Protein AF-A0A969EX75-F1 (afdb_monomer)

Radius of gyration: 34.11 Å; Cα contacts (8 Å, |Δi|>4): 158; chains: 1; bounding box: 45×32×145 Å

Sequence (135 aa):
MQEVGLPPPRQPEASGQCAAPPQIKIQTERREKTCVITIADNGPGIPAMILPQIFNPFFTTKAVGQGPGLGLSVSYQVIKSHRGDLQCRSTVGAGTQFIIELPLSEAVTAVETAPLTAPLTAPLTSPSSELSPGA

Nearest PDB structures (foldseek):
  5idm-assembly2_B  TM=8.945E-01  e=1.910E-08  Caulobacter vibrioides
  5c93-assembly1_A  TM=9.290E-01  e=1.734E-07  Lactiplantibacillus plantarum 16
  8vc9-assembly3_F  TM=8.308E-01  e=7.987E-08  Leptospira interrogans serovar Copenhageni
  8vc9-assembly3_E  TM=8.242E-01  e=1.366E-07  Leptospira interrogans serovar Copenhageni
  8vc9-assembly1_B  TM=8.343E-01  e=1.840E-07  Leptospira interrogans serovar Copenhageni

pLDDT: mean 80.34, std 18.87, range [44.22, 98.56]

Structure (mmCIF, N/CA/C/O backbone):
data_AF-A0A969EX75-F1
#
_entry.id   AF-A0A969EX75-F1
#
loop_
_atom_site.group_PDB
_atom_site.id
_atom_site.type_symbol
_atom_site.label_atom_id
_atom_site.label_alt_id
_atom_site.label_comp_id
_atom_site.label_asym_id
_atom_site.label_entity_id
_atom_site.label_seq_id
_atom_site.pdbx_PDB_ins_code
_atom_site.Cartn_x
_atom_site.Cartn_y
_atom_site.Cartn_z
_atom_site.occupancy
_atom_site.B_iso_or_equiv
_atom_site.auth_seq_id
_atom_site.auth_comp_id
_atom_site.auth_asym_id
_atom_site.auth_atom_id
_atom_site.pdbx_PDB_model_num
ATOM 1 N N . MET A 1 1 ? 25.841 -11.239 -60.937 1.00 55.78 1 MET A N 1
ATOM 2 C CA . MET A 1 1 ? 25.382 -9.894 -60.535 1.00 55.78 1 MET A CA 1
ATOM 3 C C . MET A 1 1 ? 24.306 -10.103 -59.479 1.00 55.78 1 MET A C 1
ATOM 5 O O . MET A 1 1 ? 23.232 -10.562 -59.832 1.00 55.78 1 MET A O 1
ATOM 9 N N . GLN A 1 2 ? 24.634 -9.947 -58.193 1.00 44.22 2 GLN A N 1
ATOM 10 C CA . GLN A 1 2 ? 23.655 -10.016 -57.100 1.00 44.22 2 GLN A CA 1
ATOM 11 C C . GLN A 1 2 ? 23.238 -8.583 -56.772 1.00 44.22 2 GLN A C 1
ATOM 13 O O . GLN A 1 2 ? 24.089 -7.765 -56.430 1.00 44.22 2 GLN A O 1
ATOM 18 N N . GLU A 1 3 ? 21.953 -8.280 -56.934 1.00 53.19 3 GLU A N 1
ATOM 19 C CA . GLU A 1 3 ? 21.371 -7.020 -56.483 1.00 53.19 3 GLU A CA 1
ATOM 20 C C . GLU A 1 3 ? 21.349 -7.000 -54.955 1.00 53.19 3 GLU A C 1
ATOM 22 O O . GLU A 1 3 ? 20.703 -7.824 -54.305 1.00 53.19 3 GLU A O 1
ATOM 27 N N . VAL A 1 4 ? 22.100 -6.065 -54.381 1.00 56.78 4 VAL A N 1
ATOM 28 C CA . VAL A 1 4 ? 22.129 -5.814 -52.944 1.00 56.78 4 VAL A CA 1
ATOM 29 C C . VAL A 1 4 ? 20.867 -5.021 -52.614 1.00 56.78 4 VAL A C 1
ATOM 31 O O . VAL A 1 4 ? 20.802 -3.818 -52.856 1.00 56.78 4 VAL A O 1
ATOM 34 N N . GLY A 1 5 ? 19.836 -5.709 -52.122 1.00 55.00 5 GLY A N 1
ATOM 35 C CA . GLY A 1 5 ? 18.594 -5.077 -51.684 1.00 55.00 5 GLY A CA 1
ATOM 36 C C . GLY A 1 5 ? 18.871 -4.051 -50.585 1.00 55.00 5 GLY A C 1
ATOM 37 O O . GLY A 1 5 ? 19.414 -4.387 -49.532 1.00 55.00 5 GLY A O 1
ATOM 38 N N . LEU A 1 6 ? 18.517 -2.793 -50.844 1.00 64.00 6 LEU A N 1
ATOM 39 C CA . LEU A 1 6 ? 18.603 -1.705 -49.876 1.00 64.00 6 LEU A CA 1
ATOM 40 C C . LEU A 1 6 ? 17.746 -2.065 -48.643 1.00 64.00 6 LEU A C 1
ATOM 42 O O . LEU A 1 6 ? 16.589 -2.459 -48.821 1.00 64.00 6 LEU A O 1
ATOM 46 N N . PRO A 1 7 ? 18.264 -1.957 -47.404 1.00 61.97 7 PRO A N 1
ATOM 47 C CA . PRO A 1 7 ? 17.449 -2.206 -46.222 1.00 61.97 7 PRO A CA 1
ATOM 48 C C . PRO A 1 7 ? 16.254 -1.239 -46.199 1.00 61.97 7 PRO A C 1
ATOM 50 O O . PRO A 1 7 ? 16.400 -0.081 -46.609 1.00 61.97 7 PRO A O 1
ATOM 53 N N . PRO A 1 8 ? 15.073 -1.689 -45.733 1.00 63.44 8 PRO A N 1
ATOM 54 C CA . PRO A 1 8 ? 13.887 -0.846 -45.687 1.00 63.44 8 PRO A CA 1
ATOM 55 C C . PRO A 1 8 ? 14.166 0.428 -44.872 1.00 63.44 8 PRO A C 1
ATOM 57 O O . PRO A 1 8 ? 14.927 0.379 -43.897 1.00 63.44 8 PRO A O 1
ATOM 60 N N . PRO A 1 9 ? 13.567 1.574 -45.246 1.00 62.16 9 PRO A N 1
ATOM 61 C CA . PRO A 1 9 ? 13.721 2.805 -44.486 1.00 62.16 9 PRO A CA 1
ATOM 62 C C . PRO A 1 9 ? 13.287 2.556 -43.039 1.00 62.16 9 PRO A C 1
ATOM 64 O O . PRO A 1 9 ? 12.203 2.027 -42.788 1.00 62.16 9 PRO A O 1
ATOM 67 N N . ARG A 1 10 ? 14.159 2.920 -42.089 1.00 57.31 10 ARG A N 1
ATOM 68 C CA . ARG A 1 10 ? 13.846 2.886 -40.658 1.00 57.31 10 ARG A CA 1
ATOM 69 C C . ARG A 1 10 ? 12.556 3.672 -40.444 1.00 57.31 10 ARG A C 1
ATOM 71 O O . ARG A 1 10 ? 12.506 4.864 -40.742 1.00 57.31 10 ARG A O 1
ATOM 78 N N . GLN A 1 11 ? 11.517 2.982 -39.976 1.00 50.75 11 GLN A N 1
ATOM 79 C CA . GLN A 1 11 ? 10.284 3.626 -39.545 1.00 50.75 11 GLN A CA 1
ATOM 80 C C . GLN A 1 11 ? 10.638 4.681 -38.486 1.00 50.75 11 GLN A C 1
ATOM 82 O O . GLN A 1 11 ? 11.544 4.436 -37.684 1.00 50.75 11 GLN A O 1
ATOM 87 N N . PRO A 1 12 ? 9.980 5.853 -38.485 1.00 46.91 12 PRO A N 1
ATOM 88 C CA . PRO A 1 12 ? 10.213 6.853 -37.458 1.00 46.91 12 PRO A CA 1
ATOM 89 C C . PRO A 1 12 ? 9.838 6.233 -36.113 1.00 46.91 12 PRO A C 1
ATOM 91 O O . PRO A 1 12 ? 8.671 5.938 -35.858 1.00 46.91 12 PRO A O 1
ATOM 94 N N . GLU A 1 13 ? 10.840 5.985 -35.271 1.00 47.53 13 GLU A N 1
ATOM 95 C CA . GLU A 1 13 ? 10.611 5.595 -33.888 1.00 47.53 13 GLU A CA 1
ATOM 96 C C . GLU A 1 13 ? 9.814 6.725 -33.242 1.00 47.53 13 GLU A C 1
ATOM 98 O O . GLU A 1 13 ? 10.289 7.861 -33.159 1.00 47.53 13 GLU A O 1
ATOM 103 N N . ALA A 1 14 ? 8.568 6.420 -32.872 1.00 44.81 14 ALA A N 1
ATOM 104 C CA . ALA A 1 14 ? 7.637 7.337 -32.239 1.00 44.81 14 ALA A CA 1
ATOM 105 C C . ALA A 1 14 ? 8.256 7.866 -30.938 1.00 44.81 14 ALA A C 1
ATOM 107 O O . ALA A 1 14 ? 8.139 7.276 -29.866 1.00 44.81 14 ALA A O 1
ATOM 108 N N . SER A 1 15 ? 8.969 8.978 -31.058 1.00 49.34 15 SER A N 1
ATOM 109 C CA . SER A 1 15 ? 9.650 9.655 -29.972 1.00 49.34 15 SER A CA 1
ATOM 110 C C . SER A 1 15 ? 8.684 10.681 -29.391 1.00 49.34 15 SER A C 1
ATOM 112 O O . SER A 1 15 ? 8.267 11.613 -30.072 1.00 49.34 15 SER A O 1
ATOM 114 N N . GLY A 1 16 ? 8.338 10.493 -28.114 1.00 47.34 16 GLY A N 1
ATOM 115 C CA . GLY A 1 16 ? 7.721 11.526 -27.283 1.00 47.34 16 GLY A CA 1
ATOM 116 C C . GLY A 1 16 ? 6.266 11.276 -26.898 1.00 47.34 16 GLY A C 1
ATOM 117 O O . GLY A 1 16 ? 5.397 12.087 -27.203 1.00 47.34 16 GLY A O 1
ATOM 118 N N . GLN A 1 17 ? 5.983 10.203 -26.156 1.00 52.06 17 GLN A N 1
ATOM 119 C CA . GLN A 1 17 ? 4.780 10.198 -25.321 1.00 52.06 17 GLN A CA 1
ATOM 120 C C . GLN A 1 17 ? 4.959 11.253 -24.226 1.00 52.06 17 GLN A C 1
ATOM 122 O O . GLN A 1 17 ? 5.852 11.148 -23.385 1.00 52.06 17 GLN A O 1
ATOM 127 N N . CYS A 1 18 ? 4.119 12.290 -24.263 1.00 46.06 18 CYS A N 1
ATOM 128 C CA . CYS A 1 18 ? 3.978 13.266 -23.191 1.00 46.06 18 CYS A CA 1
ATOM 129 C C . CYS A 1 18 ? 3.368 12.543 -21.982 1.00 46.06 18 CYS A C 1
ATOM 131 O O . CYS A 1 18 ? 2.151 12.513 -21.804 1.00 46.06 18 CYS A O 1
ATOM 133 N N . ALA A 1 19 ? 4.209 11.871 -21.195 1.00 68.50 19 ALA A N 1
ATOM 134 C CA . ALA A 1 19 ? 3.795 11.361 -19.902 1.00 68.50 19 ALA A CA 1
ATOM 135 C C . ALA A 1 19 ? 3.403 12.576 -19.053 1.00 68.50 19 ALA A C 1
ATOM 137 O O . ALA A 1 19 ? 4.189 13.515 -18.907 1.00 68.50 19 ALA A O 1
ATOM 138 N N . ALA A 1 20 ? 2.167 12.581 -18.548 1.00 80.31 20 ALA A N 1
ATOM 139 C CA . ALA A 1 20 ? 1.706 13.604 -17.620 1.00 80.31 20 ALA A CA 1
ATOM 140 C C . ALA A 1 20 ? 2.730 13.764 -16.478 1.00 80.31 20 ALA A C 1
ATOM 142 O O . ALA A 1 20 ? 3.350 12.770 -16.084 1.00 80.31 20 ALA A O 1
ATOM 143 N N . PRO A 1 21 ? 2.930 14.983 -15.941 1.00 92.81 21 PRO A N 1
ATOM 144 C CA . PRO A 1 21 ? 3.915 15.201 -14.888 1.00 92.81 21 PRO A CA 1
ATOM 145 C C . PRO A 1 21 ? 3.658 14.247 -13.712 1.00 92.81 21 PRO A C 1
ATOM 147 O O . PRO A 1 21 ? 2.493 13.961 -13.410 1.00 92.81 21 PRO A O 1
ATOM 150 N N . PRO A 1 22 ? 4.714 13.740 -13.053 1.00 94.56 22 PRO A N 1
ATOM 151 C CA . PRO A 1 22 ? 4.558 12.824 -11.933 1.00 94.56 22 PRO A CA 1
ATOM 152 C C . PRO A 1 22 ? 3.690 13.475 -10.855 1.00 94.56 22 PRO A C 1
ATOM 154 O O . PRO A 1 22 ? 3.944 14.601 -10.423 1.00 94.56 22 PRO A O 1
ATOM 157 N N . GLN A 1 23 ? 2.641 12.771 -10.449 1.00 96.69 23 GLN A N 1
ATOM 158 C CA . GLN A 1 23 ? 1.605 13.278 -9.566 1.00 96.69 23 GLN A CA 1
ATOM 159 C C . GLN A 1 23 ? 1.241 12.222 -8.529 1.00 96.69 23 GLN A C 1
ATOM 161 O O . GLN A 1 23 ? 1.025 11.058 -8.856 1.00 96.69 23 GLN A O 1
ATOM 166 N N . ILE A 1 24 ? 1.101 12.671 -7.282 1.00 97.62 24 ILE A N 1
ATOM 167 C CA . ILE A 1 24 ? 0.494 11.906 -6.197 1.00 97.62 24 ILE A CA 1
ATOM 168 C C . ILE A 1 24 ? -0.764 12.656 -5.758 1.00 97.62 24 ILE A C 1
ATOM 170 O O . ILE A 1 24 ? -0.724 13.862 -5.511 1.00 97.62 24 ILE A O 1
ATOM 174 N N . LYS A 1 25 ? -1.887 11.949 -5.678 1.00 98.25 25 LYS A N 1
ATOM 175 C CA . LYS A 1 25 ? -3.171 12.442 -5.180 1.00 98.25 25 LYS A CA 1
ATOM 176 C C . LYS A 1 25 ? -3.467 11.756 -3.859 1.00 98.25 25 LYS A C 1
ATOM 178 O O . LYS A 1 25 ? -3.448 10.531 -3.784 1.00 98.25 25 LYS A O 1
ATOM 183 N N . ILE A 1 26 ? -3.754 12.549 -2.835 1.00 98.38 26 ILE A N 1
ATOM 184 C CA . ILE A 1 26 ? -4.152 12.055 -1.521 1.00 98.38 26 ILE A CA 1
ATOM 185 C C . ILE A 1 26 ? -5.548 12.591 -1.247 1.00 98.38 26 ILE A C 1
ATOM 187 O O . ILE A 1 26 ? -5.779 13.796 -1.332 1.00 98.38 26 ILE A O 1
ATOM 191 N N . GLN A 1 27 ? -6.471 11.694 -0.937 1.00 98.44 27 GLN A N 1
ATOM 192 C CA . GLN A 1 27 ? -7.840 12.027 -0.579 1.00 98.44 27 GLN A CA 1
ATOM 193 C C . GLN A 1 27 ? -8.181 11.343 0.735 1.00 98.44 27 GLN A C 1
ATOM 195 O O . GLN A 1 27 ? -7.812 10.192 0.956 1.00 98.44 27 GLN A O 1
ATOM 200 N N . THR A 1 28 ? -8.906 12.044 1.595 1.00 97.88 28 THR A N 1
ATOM 201 C CA . THR A 1 28 ? -9.465 11.482 2.818 1.00 97.88 28 THR A CA 1
ATOM 202 C C . THR A 1 28 ? -10.972 11.659 2.807 1.00 97.88 28 THR A C 1
ATOM 204 O O . THR A 1 28 ? -11.493 12.673 2.343 1.00 97.88 28 THR A O 1
ATOM 207 N N . GLU A 1 29 ? -11.687 10.660 3.301 1.00 97.56 29 GLU A N 1
ATOM 208 C CA . GLU A 1 29 ? -13.129 10.722 3.479 1.00 97.56 29 GLU A CA 1
ATOM 209 C C . GLU A 1 29 ? -13.524 10.020 4.775 1.00 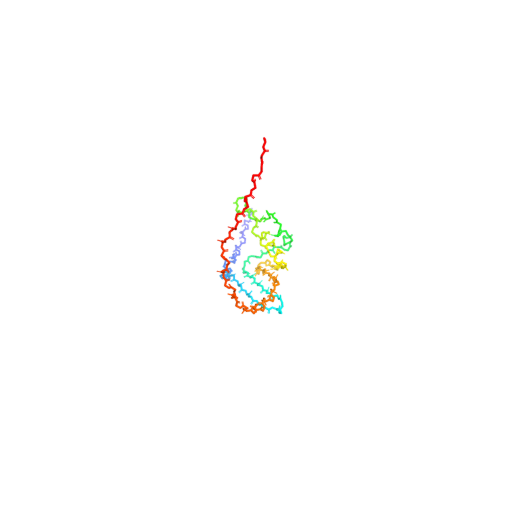97.56 29 GLU A C 1
ATOM 211 O O . GLU A 1 29 ? -12.926 9.025 5.191 1.00 97.56 29 GLU A O 1
ATOM 216 N N . ARG A 1 30 ? -14.554 10.547 5.431 1.00 96.19 30 ARG A N 1
ATOM 217 C CA . ARG A 1 30 ? -15.165 9.901 6.587 1.00 96.19 30 ARG A CA 1
ATOM 218 C C . ARG A 1 30 ? -16.369 9.091 6.119 1.00 96.19 30 ARG A C 1
ATOM 220 O O . ARG A 1 30 ? -17.296 9.655 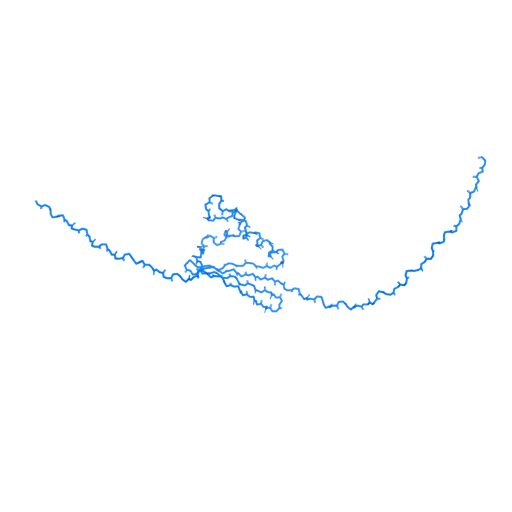5.546 1.00 96.19 30 ARG A O 1
ATOM 227 N N . ARG A 1 31 ? -16.387 7.798 6.434 1.00 94.75 31 ARG A N 1
ATOM 228 C CA . ARG A 1 31 ? -17.531 6.897 6.245 1.00 94.75 31 ARG A CA 1
ATOM 229 C C . ARG A 1 31 ? -18.006 6.419 7.606 1.00 94.75 31 ARG A C 1
ATOM 231 O O . ARG A 1 31 ? -17.329 5.599 8.202 1.00 94.75 31 ARG A O 1
ATOM 238 N N . GLU A 1 32 ? -19.125 6.931 8.111 1.00 89.00 32 GLU A N 1
ATOM 239 C CA . GLU A 1 32 ? -19.701 6.576 9.424 1.00 89.00 32 GLU A CA 1
ATOM 240 C C . GLU A 1 32 ? -18.662 6.461 10.570 1.00 89.00 32 GLU A C 1
ATOM 242 O O . GLU A 1 32 ? -18.332 7.465 11.219 1.00 89.00 32 GLU A O 1
ATOM 247 N N . LYS A 1 33 ? -18.139 5.244 10.793 1.00 94.12 33 LYS A N 1
ATOM 248 C CA . LYS A 1 33 ? -17.175 4.845 11.832 1.00 94.12 33 LYS A CA 1
ATOM 249 C C . LYS A 1 33 ? -15.749 4.596 11.320 1.00 94.12 33 LYS A C 1
ATOM 251 O O . LYS A 1 33 ? -14.926 4.078 12.063 1.00 94.12 33 LYS A O 1
ATOM 256 N N . THR A 1 34 ? -15.439 4.973 10.087 1.00 95.94 34 THR A N 1
ATOM 257 C CA . THR A 1 34 ? -14.164 4.695 9.417 1.00 95.94 34 THR A CA 1
ATOM 258 C C . THR A 1 34 ? -13.649 5.947 8.708 1.00 95.94 34 THR A C 1
ATOM 260 O O . THR A 1 34 ? -14.405 6.693 8.086 1.00 95.94 34 THR A O 1
ATOM 263 N N . CYS A 1 35 ? -12.347 6.189 8.792 1.00 97.38 35 CYS A N 1
ATOM 264 C CA . CYS A 1 35 ? -11.615 7.126 7.952 1.00 97.38 35 CYS A CA 1
ATOM 265 C C . CYS A 1 35 ? -11.009 6.345 6.789 1.00 97.38 35 CYS A C 1
ATOM 267 O O . CYS A 1 35 ? -10.255 5.398 7.018 1.00 97.38 35 CYS A O 1
ATOM 269 N N . VAL A 1 36 ? -11.336 6.730 5.561 1.00 98.25 36 VAL A N 1
ATOM 270 C CA . VAL A 1 36 ? -10.755 6.149 4.352 1.00 98.25 36 VAL A CA 1
ATOM 271 C C . VAL A 1 36 ? -9.761 7.144 3.772 1.00 98.25 36 VAL A C 1
ATOM 273 O O . VAL A 1 36 ? -10.098 8.299 3.520 1.00 98.25 36 VAL A O 1
ATOM 276 N N . ILE A 1 37 ? -8.527 6.699 3.564 1.00 98.56 37 ILE A N 1
ATOM 277 C CA . ILE A 1 37 ? -7.440 7.483 2.981 1.00 98.56 37 ILE A CA 1
ATOM 278 C C . ILE A 1 37 ? -7.043 6.798 1.679 1.00 98.56 37 ILE A C 1
ATOM 280 O O . ILE A 1 37 ? -6.655 5.633 1.672 1.00 98.56 37 ILE A O 1
ATOM 284 N N . THR A 1 38 ? -7.133 7.521 0.572 1.00 98.50 38 THR A N 1
ATOM 285 C CA . THR A 1 38 ? -6.742 7.042 -0.753 1.00 98.50 38 THR A CA 1
ATOM 286 C C . THR A 1 38 ? -5.486 7.774 -1.201 1.00 98.50 38 THR A C 1
ATOM 288 O O . THR A 1 38 ? -5.479 9.003 -1.253 1.00 98.50 38 THR A O 1
ATOM 291 N N . ILE A 1 39 ? -4.439 7.029 -1.547 1.00 98.31 39 ILE A N 1
ATOM 292 C CA . ILE A 1 39 ? -3.186 7.550 -2.104 1.00 98.31 39 ILE A CA 1
ATOM 293 C C . ILE A 1 39 ? -3.046 6.981 -3.512 1.00 98.31 39 ILE A C 1
ATOM 295 O O . ILE A 1 39 ? -2.915 5.771 -3.663 1.00 98.31 39 ILE A O 1
ATOM 299 N N . ALA A 1 40 ? -3.087 7.831 -4.534 1.00 98.31 40 ALA A N 1
ATOM 300 C CA . ALA A 1 40 ? -2.966 7.426 -5.930 1.00 98.31 40 ALA A CA 1
ATOM 301 C C . ALA A 1 40 ? -1.785 8.117 -6.616 1.00 98.31 40 ALA A C 1
ATOM 303 O O . ALA A 1 40 ? -1.612 9.324 -6.466 1.00 98.31 40 ALA A O 1
ATOM 304 N N . ASP A 1 41 ? -1.013 7.374 -7.399 1.00 97.44 41 ASP A N 1
ATOM 305 C CA . ASP A 1 41 ? 0.027 7.895 -8.287 1.00 97.44 41 ASP A CA 1
ATOM 306 C C . ASP A 1 41 ? -0.320 7.650 -9.763 1.00 97.44 41 ASP A C 1
ATOM 308 O O . ASP A 1 41 ? -1.179 6.829 -10.082 1.00 97.44 41 ASP A O 1
ATOM 312 N N . ASN A 1 42 ? 0.346 8.373 -10.665 1.00 97.00 42 ASN A N 1
ATOM 313 C CA . ASN A 1 42 ? 0.316 8.139 -12.115 1.00 97.00 42 ASN A CA 1
ATOM 314 C C . ASN A 1 42 ? 1.612 7.477 -12.625 1.00 97.00 42 ASN A C 1
ATOM 316 O O . ASN A 1 42 ? 2.057 7.745 -13.742 1.00 97.00 42 ASN A O 1
ATOM 320 N N . GLY A 1 43 ? 2.255 6.665 -11.783 1.00 94.88 43 GLY A N 1
ATOM 321 C CA . GLY A 1 43 ? 3.480 5.954 -12.120 1.00 94.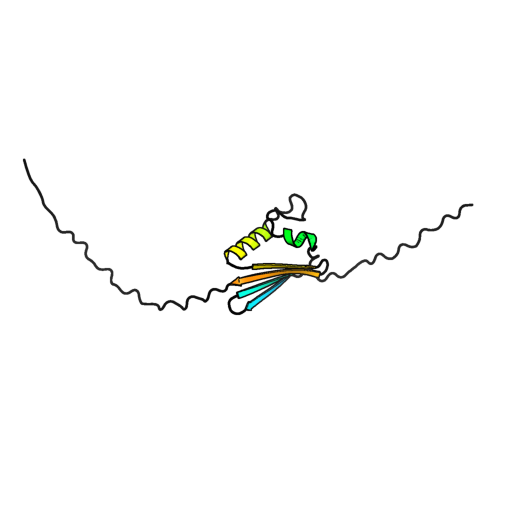88 43 GLY A CA 1
ATOM 322 C C . GLY A 1 43 ? 3.252 4.777 -13.082 1.00 94.88 43 GLY A C 1
ATOM 323 O O . GLY A 1 43 ? 2.173 4.601 -13.645 1.00 94.88 43 GLY A O 1
ATOM 324 N N . PRO A 1 44 ? 4.259 3.907 -13.261 1.00 93.62 44 PRO A N 1
ATOM 325 C CA . PRO A 1 44 ? 4.177 2.782 -14.197 1.00 93.62 44 PRO A CA 1
ATOM 326 C C . PRO A 1 44 ? 3.207 1.672 -13.757 1.00 93.62 44 PRO A C 1
ATOM 328 O O . PRO A 1 44 ? 2.902 0.786 -14.553 1.00 93.62 44 PRO A O 1
ATOM 331 N N . GLY A 1 45 ? 2.720 1.703 -12.514 1.00 95.12 45 GLY A N 1
ATOM 332 C CA . GLY A 1 45 ? 1.887 0.650 -11.939 1.00 95.12 45 GLY A CA 1
ATOM 333 C C . GLY A 1 45 ? 2.670 -0.605 -11.529 1.00 95.12 45 GLY A C 1
ATOM 334 O O . GLY A 1 45 ? 3.892 -0.688 -11.658 1.00 95.12 45 GLY A O 1
ATOM 335 N N . ILE A 1 46 ? 1.940 -1.587 -11.006 1.00 95.00 46 ILE A N 1
ATOM 336 C CA . ILE A 1 46 ? 2.442 -2.843 -10.448 1.00 95.00 46 ILE A CA 1
ATOM 337 C C . ILE A 1 46 ? 1.782 -4.005 -11.207 1.00 95.00 46 ILE A C 1
ATOM 339 O O . ILE A 1 46 ? 0.551 -4.070 -11.272 1.00 95.00 46 ILE A O 1
ATOM 343 N N . PRO A 1 47 ? 2.560 -4.952 -11.762 1.00 95.44 47 PRO A N 1
ATOM 344 C CA . PRO A 1 47 ? 2.017 -6.154 -12.383 1.00 95.44 47 PRO A CA 1
ATOM 345 C C . PRO A 1 47 ? 1.187 -6.997 -11.408 1.00 95.44 47 PRO A C 1
ATOM 347 O O . PRO A 1 47 ? 1.607 -7.255 -10.278 1.00 95.44 47 PRO A O 1
ATOM 350 N N . ALA A 1 48 ? 0.050 -7.518 -11.876 1.00 94.00 48 ALA A N 1
ATOM 351 C CA . ALA A 1 48 ? -0.867 -8.308 -11.050 1.00 94.00 48 ALA A CA 1
ATOM 352 C C . ALA A 1 48 ? -0.196 -9.518 -10.373 1.00 94.00 48 ALA A C 1
ATOM 354 O O . ALA A 1 48 ? -0.533 -9.865 -9.246 1.00 94.00 48 ALA A O 1
ATOM 355 N N . MET A 1 49 ? 0.802 -10.116 -11.030 1.00 93.94 49 MET A N 1
ATOM 356 C CA . MET A 1 49 ? 1.527 -11.283 -10.519 1.00 93.94 49 MET A CA 1
ATOM 357 C C . MET A 1 49 ? 2.337 -11.012 -9.242 1.00 93.94 49 MET A C 1
ATOM 359 O O . MET A 1 49 ? 2.582 -11.942 -8.477 1.00 93.94 49 MET A O 1
ATOM 363 N N . ILE A 1 50 ? 2.754 -9.762 -9.002 1.00 93.75 50 ILE A N 1
ATOM 364 C CA . ILE A 1 50 ? 3.540 -9.403 -7.812 1.00 93.75 50 ILE A CA 1
ATOM 365 C C . ILE A 1 50 ? 2.725 -8.660 -6.750 1.00 93.75 50 ILE A C 1
ATOM 367 O O . ILE A 1 50 ? 3.202 -8.539 -5.626 1.00 93.75 50 ILE A O 1
ATOM 371 N N . LEU A 1 51 ? 1.499 -8.213 -7.059 1.00 92.88 51 LEU A N 1
ATOM 372 C CA . LEU A 1 51 ? 0.615 -7.524 -6.105 1.00 92.88 51 LEU A CA 1
ATOM 373 C C . LEU A 1 51 ? 0.456 -8.258 -4.760 1.00 92.88 51 LEU A C 1
ATOM 375 O O . LEU A 1 51 ? 0.522 -7.585 -3.736 1.00 92.88 51 LEU A O 1
ATOM 379 N N . PRO A 1 52 ? 0.317 -9.597 -4.695 1.00 92.25 52 PRO A N 1
ATOM 380 C CA . PRO A 1 52 ? 0.206 -10.289 -3.408 1.00 92.25 52 PRO A CA 1
ATOM 381 C C . PRO A 1 52 ? 1.478 -10.216 -2.552 1.00 92.25 52 PRO A C 1
ATOM 383 O O . PRO A 1 52 ? 1.414 -10.381 -1.339 1.00 92.25 52 PRO A O 1
ATOM 386 N N . GLN A 1 53 ? 2.638 -9.990 -3.173 1.00 93.44 53 GLN A N 1
ATOM 387 C CA . GLN A 1 53 ? 3.941 -10.037 -2.509 1.00 93.44 53 GLN A CA 1
ATOM 388 C C . GLN A 1 53 ? 4.392 -8.675 -1.981 1.00 93.44 53 GLN A C 1
ATOM 390 O O . GLN A 1 53 ? 5.286 -8.624 -1.144 1.00 93.44 53 GLN A O 1
ATOM 395 N N . ILE A 1 54 ? 3.786 -7.570 -2.430 1.00 94.62 54 ILE A N 1
ATOM 396 C CA . ILE A 1 54 ? 4.262 -6.214 -2.106 1.00 94.62 54 ILE A CA 1
ATOM 397 C C . ILE A 1 54 ? 4.205 -5.886 -0.607 1.00 94.62 54 ILE A C 1
ATOM 399 O O . ILE A 1 54 ? 4.917 -4.999 -0.144 1.00 94.62 54 ILE A O 1
ATOM 403 N N . PHE A 1 55 ? 3.367 -6.596 0.151 1.00 94.00 55 PHE A N 1
ATOM 404 C CA . PHE A 1 55 ? 3.252 -6.449 1.603 1.00 94.00 55 PHE A CA 1
ATOM 405 C C . PHE A 1 55 ? 4.216 -7.354 2.381 1.00 94.00 55 PHE A C 1
ATOM 407 O O . PHE A 1 55 ? 4.326 -7.216 3.602 1.00 94.00 55 PHE A O 1
ATOM 414 N N . ASN A 1 56 ? 4.921 -8.265 1.703 1.00 93.81 56 ASN A N 1
ATOM 415 C CA . ASN A 1 56 ? 5.880 -9.147 2.350 1.00 93.81 56 ASN A CA 1
ATOM 416 C C . ASN A 1 56 ? 7.120 -8.348 2.775 1.00 93.81 56 ASN A C 1
ATOM 418 O O . ASN A 1 56 ? 7.649 -7.566 1.979 1.00 93.81 56 ASN A O 1
ATOM 422 N N . PRO A 1 57 ? 7.628 -8.562 4.000 1.00 93.12 57 PRO A N 1
ATOM 423 C CA . PRO A 1 57 ? 8.895 -7.983 4.416 1.00 93.12 57 PRO A CA 1
ATOM 424 C C . PRO A 1 57 ? 10.007 -8.331 3.426 1.00 93.12 57 PRO A C 1
ATOM 426 O O . PRO A 1 57 ? 10.088 -9.458 2.940 1.00 93.12 57 PRO A O 1
ATOM 429 N N . PHE A 1 58 ? 10.876 -7.362 3.159 1.00 91.00 58 PHE A N 1
ATOM 430 C CA . PHE A 1 58 ? 12.024 -7.484 2.259 1.00 91.00 58 PHE A CA 1
ATOM 431 C C . PHE A 1 58 ? 11.708 -7.630 0.768 1.00 91.00 58 PHE A C 1
ATOM 433 O O . PHE A 1 58 ? 12.632 -7.699 -0.045 1.00 91.00 58 PHE A O 1
ATOM 440 N N . PHE A 1 59 ? 10.434 -7.620 0.373 1.00 91.00 59 PHE A N 1
ATOM 441 C CA . PHE A 1 59 ? 10.082 -7.628 -1.039 1.00 91.00 59 PHE A CA 1
ATOM 442 C C . PHE A 1 59 ? 10.466 -6.296 -1.700 1.00 91.00 59 PHE A C 1
ATOM 444 O O . PHE A 1 59 ? 10.060 -5.213 -1.273 1.00 91.00 59 PHE A O 1
ATOM 451 N N . THR A 1 60 ? 11.255 -6.365 -2.772 1.00 89.50 60 THR A N 1
ATOM 452 C CA . THR A 1 60 ? 11.632 -5.204 -3.581 1.00 89.50 60 THR A CA 1
ATOM 453 C C . THR A 1 60 ? 11.919 -5.631 -5.016 1.00 89.50 60 THR A C 1
ATOM 455 O O . THR A 1 60 ? 12.502 -6.683 -5.258 1.00 89.50 60 THR A O 1
ATOM 458 N N . THR A 1 61 ? 11.519 -4.802 -5.980 1.00 88.12 61 THR A N 1
ATOM 459 C CA . THR A 1 61 ? 11.905 -4.935 -7.396 1.00 88.12 61 THR A CA 1
ATOM 460 C C . THR A 1 61 ? 13.136 -4.095 -7.739 1.00 88.12 61 THR A C 1
ATOM 462 O O . THR A 1 61 ? 13.610 -4.115 -8.874 1.00 88.12 61 THR A O 1
ATOM 465 N N . LYS A 1 62 ? 13.653 -3.326 -6.772 1.00 84.38 62 LYS A N 1
ATOM 466 C CA . LYS A 1 62 ? 14.857 -2.516 -6.952 1.00 84.38 62 LYS A CA 1
ATOM 467 C C . LYS A 1 62 ? 16.104 -3.398 -6.899 1.00 84.38 62 LYS A C 1
ATOM 469 O O . LYS A 1 62 ? 16.111 -4.446 -6.261 1.00 84.38 62 LYS A O 1
ATOM 474 N N . ALA A 1 63 ? 17.173 -2.933 -7.540 1.00 81.25 63 ALA A N 1
ATOM 475 C CA . ALA A 1 63 ? 18.470 -3.598 -7.505 1.00 81.25 63 ALA A CA 1
ATOM 476 C C . ALA A 1 63 ? 18.996 -3.769 -6.067 1.00 81.25 63 ALA A C 1
ATOM 478 O O . ALA A 1 63 ? 18.619 -3.035 -5.147 1.00 81.25 63 ALA A O 1
ATOM 479 N N . VAL A 1 64 ? 19.912 -4.722 -5.887 1.00 78.94 64 VAL A N 1
ATOM 480 C CA . VAL A 1 64 ? 20.567 -4.988 -4.600 1.00 78.94 64 VAL A CA 1
ATOM 481 C C . VAL A 1 64 ? 21.169 -3.692 -4.039 1.00 78.94 64 VAL A C 1
ATOM 483 O O . VAL A 1 64 ? 21.885 -2.977 -4.735 1.00 78.94 64 VAL A O 1
ATOM 486 N N . GLY A 1 65 ? 20.842 -3.373 -2.783 1.00 76.19 65 GLY A N 1
ATOM 487 C CA . GLY A 1 65 ? 21.309 -2.164 -2.093 1.00 76.19 65 GLY A CA 1
ATOM 488 C C . GLY A 1 65 ? 20.425 -0.916 -2.248 1.00 76.19 65 GLY A C 1
ATOM 489 O O . GLY A 1 65 ? 20.649 0.057 -1.537 1.00 76.19 65 GLY A O 1
ATOM 490 N N . GLN A 1 66 ? 19.379 -0.926 -3.087 1.00 77.69 66 GLN A N 1
ATOM 491 C CA . GLN A 1 66 ? 18.506 0.243 -3.343 1.00 77.69 66 GLN A CA 1
ATOM 492 C C . GLN A 1 66 ? 17.284 0.343 -2.406 1.00 77.69 66 GLN A C 1
ATOM 494 O O . GLN A 1 66 ? 16.226 0.877 -2.760 1.00 77.69 66 GLN A O 1
ATOM 499 N N . GLY A 1 67 ? 17.439 -0.167 -1.186 1.00 78.00 67 GLY A N 1
ATOM 500 C CA . GLY A 1 67 ? 16.428 -0.141 -0.136 1.00 78.00 67 GLY A CA 1
ATOM 501 C C . GLY A 1 67 ? 15.960 -1.544 0.263 1.00 78.00 67 GLY A C 1
ATOM 502 O O . GLY A 1 67 ? 15.743 -2.392 -0.601 1.00 78.00 67 GLY A O 1
ATOM 503 N N . PRO A 1 68 ? 15.762 -1.795 1.566 1.00 84.50 68 PRO A N 1
ATOM 504 C CA . PRO A 1 68 ? 15.555 -3.137 2.102 1.00 84.50 68 PRO A CA 1
ATOM 505 C C . PRO A 1 68 ? 14.151 -3.703 1.859 1.00 84.50 68 PRO A C 1
ATOM 507 O O . PRO A 1 68 ? 13.864 -4.762 2.386 1.00 84.50 68 PRO A O 1
ATOM 510 N N . GLY A 1 69 ? 13.254 -3.011 1.144 1.00 87.44 69 GLY A N 1
ATOM 511 C CA . GLY A 1 69 ? 11.889 -3.503 0.899 1.00 87.44 69 GLY A CA 1
ATOM 512 C C . GLY A 1 69 ? 10.992 -3.562 2.145 1.00 87.44 69 GLY A C 1
ATOM 513 O O . GLY A 1 69 ? 10.117 -4.411 2.233 1.00 87.44 69 GLY A O 1
ATOM 514 N N . LEU A 1 70 ? 11.220 -2.693 3.140 1.00 92.25 70 LEU A N 1
ATOM 515 C CA . LEU A 1 70 ? 10.500 -2.738 4.426 1.00 92.25 70 LEU A CA 1
ATOM 516 C C . LEU A 1 70 ? 9.337 -1.748 4.554 1.00 92.25 70 LEU A C 1
ATOM 518 O O . LEU A 1 70 ? 8.474 -1.931 5.409 1.00 92.25 70 LEU A O 1
ATOM 522 N N . GLY A 1 71 ? 9.300 -0.693 3.735 1.00 91.38 71 GLY A N 1
ATOM 523 C CA . GLY A 1 71 ? 8.352 0.411 3.921 1.00 91.38 71 G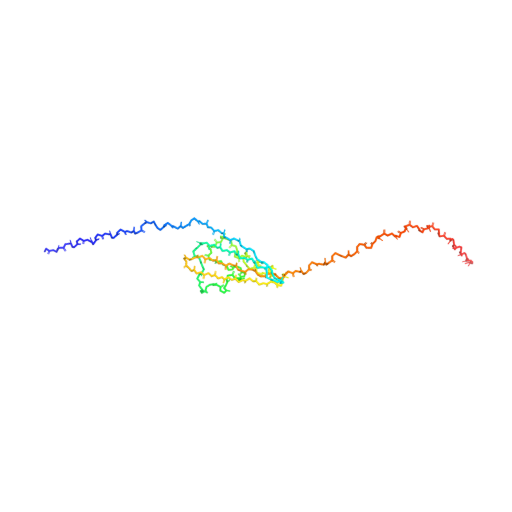LY A CA 1
ATOM 524 C C . GLY A 1 71 ? 6.895 -0.052 3.922 1.00 91.38 71 GLY A C 1
ATOM 525 O O . GLY A 1 71 ? 6.176 0.165 4.893 1.00 91.38 71 GLY A O 1
ATOM 526 N N . LEU A 1 72 ? 6.484 -0.764 2.871 1.00 94.19 72 LEU A N 1
ATOM 527 C CA . LEU A 1 72 ? 5.093 -1.183 2.710 1.00 94.19 72 LEU A CA 1
ATOM 528 C C . LEU A 1 72 ? 4.677 -2.260 3.725 1.00 94.19 72 LEU A C 1
ATOM 530 O O . LEU A 1 72 ? 3.558 -2.210 4.234 1.00 94.19 72 LEU A O 1
ATOM 534 N N . SER A 1 73 ? 5.585 -3.173 4.096 1.00 94.56 73 SER A N 1
ATOM 535 C CA . SER A 1 73 ? 5.320 -4.147 5.162 1.00 94.56 73 SER A CA 1
ATOM 536 C C . SER A 1 73 ? 5.125 -3.464 6.517 1.00 94.56 73 SER A C 1
ATOM 538 O O . SER A 1 73 ? 4.203 -3.818 7.248 1.00 94.56 73 SER A O 1
ATOM 540 N N . VAL A 1 74 ? 5.933 -2.447 6.847 1.00 95.56 74 VAL A N 1
ATOM 541 C CA . VAL A 1 74 ? 5.780 -1.685 8.098 1.00 95.56 74 VAL A CA 1
ATOM 542 C C . VAL A 1 74 ? 4.464 -0.912 8.093 1.00 95.56 74 VAL A C 1
ATOM 544 O O . VAL A 1 74 ? 3.718 -0.995 9.067 1.00 95.56 74 VAL A O 1
ATOM 547 N N . SER A 1 75 ? 4.129 -0.223 6.997 1.00 96.44 75 SER A N 1
ATOM 548 C CA . SER A 1 75 ? 2.842 0.473 6.865 1.00 96.44 75 SER A CA 1
ATOM 549 C C . SER A 1 75 ? 1.660 -0.473 7.065 1.00 96.44 75 SER A C 1
ATOM 551 O O . SER A 1 75 ? 0.748 -0.148 7.824 1.00 96.44 75 SER A O 1
ATOM 553 N N . TYR A 1 76 ? 1.696 -1.660 6.454 1.00 96.12 76 TYR A N 1
ATOM 554 C CA . TYR A 1 76 ? 0.660 -2.675 6.635 1.00 96.12 76 TYR A CA 1
ATOM 555 C C . TYR A 1 76 ? 0.517 -3.088 8.111 1.00 96.12 76 TYR A C 1
ATOM 557 O O . TYR A 1 76 ? -0.595 -3.099 8.635 1.00 96.12 76 TYR A O 1
ATOM 565 N N . GLN A 1 77 ? 1.627 -3.350 8.814 1.00 96.62 77 GLN A N 1
ATOM 566 C CA . GLN A 1 77 ? 1.599 -3.723 10.238 1.00 96.62 77 GLN A CA 1
ATOM 567 C C . GLN A 1 77 ? 1.078 -2.601 11.143 1.00 96.62 77 GLN A C 1
ATOM 569 O O . GLN A 1 77 ? 0.289 -2.862 12.054 1.00 96.62 77 GLN A O 1
ATOM 574 N N . VAL A 1 78 ? 1.473 -1.351 10.886 1.00 97.38 78 VAL A N 1
ATOM 575 C CA . VAL A 1 78 ? 0.964 -0.184 11.624 1.00 97.38 78 VAL A CA 1
ATOM 576 C C . VAL A 1 78 ? -0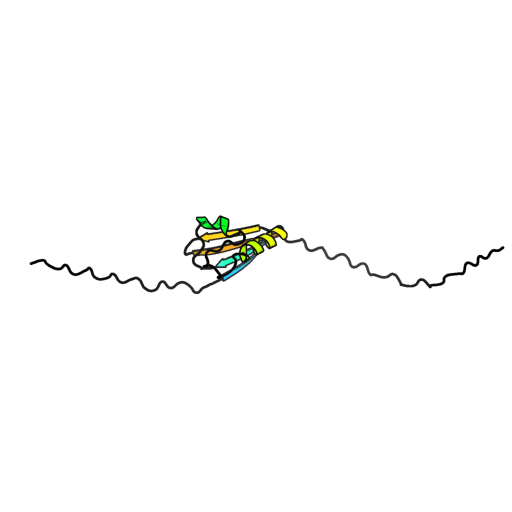.549 -0.075 11.442 1.00 97.38 78 VAL A C 1
ATOM 578 O O . VAL A 1 78 ? -1.285 -0.031 12.424 1.00 97.38 78 VAL A O 1
ATOM 581 N N . ILE A 1 79 ? -1.034 -0.123 10.201 1.00 97.44 79 ILE A N 1
ATOM 582 C CA . ILE A 1 79 ? -2.469 -0.035 9.895 1.00 97.44 79 ILE A CA 1
ATOM 583 C C . ILE A 1 79 ? -3.247 -1.176 10.561 1.00 97.44 79 ILE A C 1
ATOM 585 O O . ILE A 1 79 ? -4.279 -0.932 11.190 1.00 97.44 79 ILE A O 1
ATOM 589 N N . LYS A 1 80 ? -2.730 -2.409 10.510 1.00 96.81 80 LYS A N 1
ATOM 590 C CA . LYS A 1 80 ? -3.349 -3.561 11.182 1.00 96.81 80 LYS A CA 1
ATOM 591 C C . LYS A 1 80 ? -3.368 -3.414 12.703 1.00 96.81 80 LYS A C 1
ATOM 593 O O . LYS A 1 80 ? -4.371 -3.761 13.323 1.00 96.81 80 LYS A O 1
ATOM 598 N 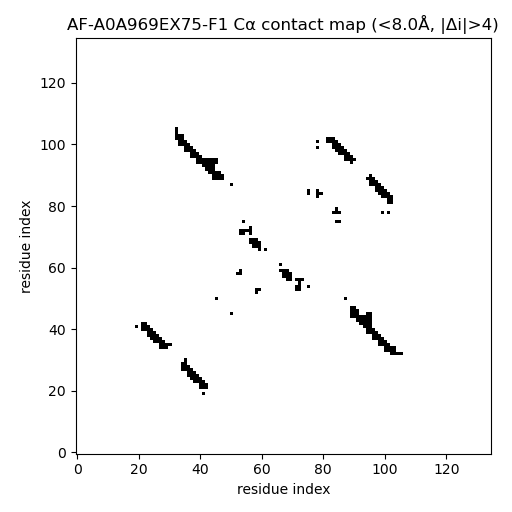N . SER A 1 81 ? -2.328 -2.832 13.300 1.00 96.94 81 SER A N 1
ATOM 599 C CA . SER A 1 81 ? -2.274 -2.545 14.744 1.00 96.94 81 SER A CA 1
ATOM 600 C C . SER A 1 81 ? -3.346 -1.536 15.176 1.00 96.94 81 SER A C 1
ATOM 602 O O . SER A 1 81 ? -3.895 -1.636 16.271 1.00 96.94 81 SER A O 1
ATOM 604 N N . HIS A 1 82 ? -3.724 -0.619 14.281 1.00 95.56 82 HIS A N 1
ATOM 605 C CA . HIS A 1 82 ? -4.859 0.291 14.455 1.00 95.56 82 HIS A CA 1
ATOM 606 C C . HIS A 1 82 ? -6.212 -0.324 14.060 1.00 95.56 82 HIS A C 1
ATOM 608 O O . HIS A 1 82 ? -7.200 0.397 13.939 1.00 95.56 82 HIS A O 1
ATOM 614 N N . ARG A 1 83 ? -6.286 -1.653 13.886 1.00 96.38 83 ARG A N 1
ATOM 615 C CA . ARG A 1 83 ? -7.495 -2.389 13.467 1.00 96.38 83 ARG A CA 1
ATOM 616 C C . ARG A 1 83 ? -8.027 -1.954 12.097 1.00 96.38 83 ARG A C 1
ATOM 618 O O . ARG A 1 83 ? -9.222 -2.061 11.836 1.00 96.38 83 ARG A O 1
ATOM 625 N N . GLY A 1 84 ? -7.142 -1.452 11.243 1.00 96.75 84 GLY A N 1
ATOM 626 C CA . GLY A 1 84 ? -7.463 -1.021 9.894 1.00 96.75 84 GLY A CA 1
ATOM 627 C C . GLY A 1 84 ? -7.201 -2.060 8.811 1.00 96.75 84 GLY A C 1
ATOM 628 O O . GLY A 1 84 ? -6.773 -3.196 9.059 1.00 96.75 84 GLY A O 1
ATOM 629 N N . ASP A 1 85 ? -7.417 -1.631 7.575 1.00 97.31 85 ASP A N 1
ATOM 630 C CA . ASP A 1 85 ? -7.094 -2.383 6.370 1.00 97.31 85 ASP A CA 1
ATOM 631 C C . ASP A 1 85 ? -6.305 -1.538 5.365 1.00 97.31 85 ASP A C 1
ATOM 633 O O . ASP A 1 85 ? -6.435 -0.315 5.331 1.00 97.31 85 ASP A O 1
ATOM 637 N N . LEU A 1 86 ? -5.458 -2.197 4.573 1.00 97.19 86 LEU A N 1
ATOM 638 C CA . LEU A 1 86 ? -4.681 -1.580 3.499 1.00 97.19 86 LEU A CA 1
ATOM 639 C C . LEU A 1 86 ? -4.829 -2.426 2.239 1.00 97.19 86 LEU A C 1
ATOM 641 O O . LEU A 1 86 ? -4.371 -3.567 2.190 1.00 97.19 86 LEU A O 1
ATOM 645 N N . GLN A 1 87 ? -5.418 -1.836 1.207 1.00 96.94 87 GLN A N 1
ATOM 646 C CA . GLN A 1 87 ? -5.617 -2.451 -0.099 1.00 96.94 87 GLN A CA 1
ATOM 647 C C . GLN A 1 87 ? -4.779 -1.735 -1.153 1.00 96.94 87 GLN A C 1
ATOM 649 O O . GLN A 1 87 ? -4.549 -0.530 -1.070 1.00 96.94 87 GLN A O 1
ATOM 654 N N . CYS A 1 88 ? -4.345 -2.476 -2.169 1.00 97.38 88 CYS A N 1
ATOM 655 C CA . CYS A 1 88 ? -3.639 -1.935 -3.323 1.00 97.38 88 CYS A CA 1
ATOM 656 C C . CYS A 1 88 ? -4.382 -2.315 -4.605 1.00 97.38 88 CYS A C 1
ATOM 658 O O . CYS A 1 88 ? -4.692 -3.485 -4.832 1.00 97.38 88 CYS A O 1
ATOM 660 N N . ARG A 1 89 ? -4.654 -1.319 -5.445 1.00 97.06 89 ARG A N 1
ATOM 661 C CA . ARG A 1 89 ? -5.194 -1.465 -6.796 1.00 97.06 89 ARG A CA 1
ATOM 662 C C . ARG A 1 89 ? -4.195 -0.842 -7.750 1.00 97.06 89 ARG A C 1
ATOM 664 O O . ARG A 1 89 ? -3.836 0.318 -7.593 1.00 97.06 89 ARG A O 1
ATOM 671 N N . SER A 1 90 ? -3.727 -1.596 -8.731 1.00 96.69 90 SER A N 1
ATOM 672 C CA . SER A 1 90 ? -2.731 -1.094 -9.671 1.00 96.69 90 SER A CA 1
ATOM 673 C C . SER A 1 90 ? -2.971 -1.651 -11.060 1.00 96.69 90 SER A C 1
ATOM 675 O O . SER A 1 90 ? -3.474 -2.764 -11.221 1.00 96.69 90 SER A O 1
ATOM 677 N N . THR A 1 91 ? -2.637 -0.863 -12.073 1.00 95.69 91 THR A N 1
ATOM 678 C CA . THR A 1 91 ? -2.686 -1.281 -13.473 1.00 95.69 91 THR A CA 1
ATOM 679 C C . THR A 1 91 ? -1.456 -0.737 -14.179 1.00 95.69 91 THR A C 1
ATOM 681 O O . THR A 1 91 ? -1.126 0.445 -14.062 1.00 95.69 91 THR A O 1
ATOM 684 N N . VAL A 1 92 ? -0.758 -1.615 -14.900 1.00 95.56 92 VAL A N 1
ATOM 685 C CA . VAL A 1 92 ? 0.463 -1.255 -15.626 1.00 95.56 92 VAL A CA 1
ATOM 686 C C . VAL A 1 92 ? 0.149 -0.155 -16.641 1.00 95.56 92 VAL A C 1
ATOM 688 O O . VAL A 1 92 ? -0.787 -0.281 -17.427 1.00 95.56 92 VAL A O 1
ATOM 691 N N . GLY A 1 93 ? 0.916 0.933 -16.594 1.00 93.56 93 GLY A N 1
ATOM 692 C CA . GLY A 1 93 ? 0.740 2.117 -17.439 1.00 93.56 93 GLY A CA 1
ATOM 693 C C . GLY A 1 93 ? -0.322 3.119 -16.966 1.00 93.56 93 GLY A C 1
ATOM 694 O O . GLY A 1 93 ? -0.426 4.185 -17.564 1.00 93.56 93 GLY A O 1
ATOM 695 N N . ALA A 1 94 ? -1.087 2.814 -15.911 1.00 93.50 94 ALA A N 1
ATOM 696 C CA . ALA A 1 94 ? -2.111 3.715 -15.366 1.00 93.50 94 ALA A CA 1
ATOM 697 C C . ALA A 1 94 ? -1.765 4.278 -13.975 1.00 93.50 94 ALA A C 1
ATOM 699 O O . ALA A 1 94 ? -2.296 5.321 -13.597 1.00 93.50 94 ALA A O 1
ATOM 700 N N . GLY A 1 95 ? -0.894 3.596 -13.224 1.00 96.44 95 GLY A N 1
ATOM 701 C CA . GLY A 1 95 ? -0.482 3.984 -11.875 1.00 96.44 95 GLY A CA 1
ATOM 702 C C . GLY A 1 95 ? -0.979 3.033 -10.792 1.00 96.44 95 GLY A C 1
ATOM 703 O O . GLY A 1 95 ? -1.472 1.932 -11.068 1.00 96.44 95 GLY A O 1
ATOM 704 N N . THR A 1 96 ? -0.807 3.447 -9.539 1.00 97.94 96 THR A N 1
ATOM 705 C CA . THR A 1 96 ? -1.169 2.658 -8.355 1.00 97.94 96 THR A CA 1
ATOM 706 C C . THR A 1 96 ? -2.034 3.463 -7.402 1.00 97.94 96 THR A C 1
ATOM 708 O O . THR A 1 96 ? -1.837 4.658 -7.224 1.00 97.94 96 THR A O 1
ATOM 711 N N . GLN A 1 97 ? -2.985 2.792 -6.762 1.00 98.31 97 GLN A N 1
ATOM 712 C CA . GLN A 1 97 ? -3.849 3.330 -5.729 1.00 98.31 97 GLN A CA 1
ATOM 713 C C . GLN A 1 97 ? -3.780 2.449 -4.480 1.00 98.31 97 GLN A C 1
ATOM 715 O O . GLN A 1 97 ? -4.109 1.264 -4.522 1.00 98.31 97 GLN A O 1
ATOM 720 N N . PHE A 1 98 ? -3.408 3.047 -3.354 1.00 98.25 98 PHE A N 1
ATOM 721 C CA . PHE A 1 98 ? -3.517 2.455 -2.029 1.00 98.25 98 PHE A CA 1
ATOM 722 C C . PHE A 1 98 ? -4.750 3.009 -1.317 1.00 98.25 98 PHE A C 1
ATOM 724 O O . PHE A 1 98 ? -4.953 4.223 -1.289 1.00 98.25 98 PHE A O 1
ATOM 731 N N . ILE A 1 99 ? -5.560 2.124 -0.740 1.00 98.38 99 ILE A N 1
ATOM 732 C CA . ILE A 1 99 ? -6.744 2.469 0.050 1.00 98.38 99 ILE A CA 1
ATOM 733 C C . ILE A 1 99 ? -6.504 1.994 1.477 1.00 98.38 99 ILE A C 1
ATOM 735 O O . ILE A 1 99 ? -6.324 0.801 1.711 1.00 98.38 99 ILE A O 1
ATOM 739 N N . ILE A 1 100 ? -6.479 2.933 2.413 1.00 98.50 100 ILE A N 1
ATOM 740 C CA . ILE A 1 100 ? -6.309 2.688 3.840 1.00 98.50 100 ILE A CA 1
ATOM 741 C C . ILE A 1 100 ? -7.650 2.944 4.516 1.00 98.50 100 ILE A C 1
ATOM 743 O O . ILE A 1 100 ? -8.213 4.026 4.366 1.00 98.50 100 ILE A O 1
ATOM 747 N N . GLU A 1 101 ? -8.132 1.987 5.295 1.00 98.12 101 GLU A N 1
ATOM 748 C CA . GLU A 1 101 ? -9.343 2.121 6.101 1.00 98.12 101 GLU A CA 1
ATOM 749 C C . GLU A 1 101 ? -8.971 2.025 7.579 1.00 98.12 101 GLU A C 1
ATOM 751 O O . GLU A 1 101 ? -8.391 1.031 8.012 1.00 98.12 101 GLU A O 1
ATOM 756 N N . LEU A 1 102 ? -9.279 3.058 8.362 1.00 97.69 102 LEU A N 1
ATOM 757 C CA . LEU A 1 102 ? -8.996 3.105 9.796 1.00 97.69 102 LEU A CA 1
ATOM 758 C C . LEU A 1 102 ? -10.288 3.333 10.579 1.00 97.69 102 LEU A C 1
ATOM 760 O O . LEU A 1 102 ? -10.985 4.311 10.300 1.00 97.69 102 LEU A O 1
ATOM 764 N N . PRO A 1 103 ? -10.607 2.505 11.585 1.00 96.69 103 PRO A N 1
ATOM 765 C CA . PRO A 1 103 ? -11.715 2.780 12.487 1.00 96.69 103 PRO A CA 1
ATOM 766 C C . PRO A 1 103 ? -11.518 4.123 13.194 1.00 96.69 103 PRO A C 1
ATOM 768 O O . PRO A 1 103 ? -10.456 4.414 13.747 1.00 96.69 103 PRO A O 1
ATOM 771 N N . LEU A 1 104 ? -12.558 4.944 13.193 1.00 94.06 104 LEU A N 1
ATOM 772 C CA . LEU A 1 104 ? -12.631 6.156 13.989 1.00 94.06 104 LEU A CA 1
ATOM 773 C C . LEU A 1 104 ? -13.085 5.772 15.392 1.00 94.06 104 LEU A C 1
ATOM 775 O O . LEU A 1 104 ? -14.138 5.159 15.562 1.00 94.06 104 LEU A O 1
ATOM 779 N N . SER A 1 105 ? -12.315 6.166 16.405 1.00 83.12 105 SER A N 1
ATOM 780 C CA . SER A 1 105 ? -12.848 6.177 17.762 1.00 83.12 105 SER A CA 1
ATOM 781 C C . SER A 1 105 ? -13.981 7.195 17.808 1.00 83.12 105 SER A C 1
ATOM 783 O O . SER A 1 105 ? -13.817 8.333 17.358 1.00 83.12 105 SER A O 1
ATOM 785 N N . GLU A 1 106 ? -15.119 6.815 18.380 1.00 67.69 106 GLU A N 1
ATOM 786 C CA . GLU A 1 106 ? -16.024 7.812 18.937 1.00 67.69 106 GLU A CA 1
ATOM 787 C C . GLU A 1 106 ? -15.187 8.573 19.969 1.00 67.69 106 GLU A C 1
ATOM 789 O O . GLU A 1 106 ? -14.564 7.964 20.845 1.00 67.69 106 GLU A O 1
ATOM 794 N N . ALA A 1 107 ? -15.014 9.879 19.764 1.00 55.31 107 ALA A N 1
ATOM 795 C CA . ALA A 1 107 ? -14.336 10.705 20.743 1.00 55.31 107 ALA A CA 1
ATOM 796 C C . ALA A 1 107 ? -15.058 10.476 22.068 1.00 55.31 107 ALA A C 1
ATOM 798 O O . ALA A 1 107 ? -16.284 10.571 22.113 1.00 55.31 107 ALA A O 1
ATOM 799 N N . VAL A 1 108 ? -14.297 10.141 23.110 1.00 52.69 108 VAL A N 1
ATOM 800 C CA . VAL A 1 108 ? -14.779 10.169 24.487 1.00 52.69 108 VAL A CA 1
ATOM 801 C C . VAL A 1 108 ? -15.501 11.499 24.648 1.00 52.69 108 VAL A C 1
ATOM 803 O O . VAL A 1 108 ? -14.872 12.557 24.569 1.00 52.69 108 VAL A O 1
ATOM 806 N N . THR A 1 109 ? -16.826 11.443 24.782 1.00 44.91 109 THR A N 1
ATOM 807 C CA . THR A 1 109 ? -17.646 12.571 25.206 1.00 44.91 109 THR A CA 1
ATOM 808 C C . THR A 1 109 ? -16.949 13.110 26.437 1.00 44.91 109 THR A C 1
ATOM 810 O O . THR A 1 109 ? -16.742 12.341 27.376 1.00 44.91 109 THR A O 1
ATOM 813 N N . ALA A 1 110 ? -16.464 14.353 26.362 1.00 51.31 110 ALA A N 1
ATOM 814 C CA . ALA A 1 110 ? -15.649 14.967 27.396 1.00 51.31 110 ALA A CA 1
ATOM 815 C C . ALA A 1 110 ? -16.196 14.570 28.768 1.00 51.31 110 ALA A C 1
ATOM 817 O O . ALA A 1 110 ? -17.353 14.854 29.078 1.00 51.31 110 ALA A O 1
ATOM 818 N N . VAL A 1 111 ? -15.386 13.831 29.528 1.00 46.44 111 VAL A N 1
ATOM 819 C CA . VAL A 1 111 ? -15.719 13.472 30.899 1.00 46.44 111 VAL A CA 1
ATOM 820 C C . VAL A 1 111 ? -15.980 14.787 31.610 1.00 46.44 111 VAL A C 1
ATOM 822 O O . VAL A 1 111 ? -15.128 15.676 31.619 1.00 46.44 111 VAL A O 1
ATOM 825 N N . GLU A 1 112 ? -17.200 14.910 32.116 1.00 52.19 112 GLU A N 1
ATOM 826 C CA . GLU A 1 112 ? -17.659 15.982 32.977 1.00 52.19 112 GLU A CA 1
ATOM 827 C C . GLU A 1 112 ? -16.557 16.330 33.984 1.00 52.19 112 GLU A C 1
ATOM 829 O O . GLU A 1 112 ? -16.111 15.490 34.768 1.00 52.19 112 GLU A O 1
ATOM 834 N N . THR A 1 113 ? -16.057 17.563 33.910 1.00 52.09 113 THR A N 1
ATOM 835 C CA . THR A 1 113 ? -15.069 18.093 34.844 1.00 52.09 113 THR A CA 1
ATOM 836 C C . THR A 1 113 ? -15.721 18.235 36.216 1.00 52.09 113 THR A C 1
ATOM 838 O O . THR A 1 113 ? -16.233 19.300 36.555 1.00 52.09 113 THR A O 1
ATOM 841 N N . ALA A 1 114 ? -15.712 17.171 37.015 1.00 55.72 114 ALA A N 1
ATOM 842 C CA . ALA A 1 114 ? -15.934 17.287 38.447 1.00 55.72 114 ALA A CA 1
ATOM 843 C C . ALA A 1 114 ? -14.726 18.034 39.054 1.00 55.72 114 ALA A C 1
ATOM 845 O O . ALA A 1 114 ? -13.585 17.609 38.843 1.00 55.72 114 ALA A O 1
ATOM 846 N N . PRO A 1 115 ? -14.918 19.162 39.760 1.00 57.69 115 PRO A N 1
ATOM 847 C CA . PRO A 1 115 ? -13.803 19.926 40.297 1.00 57.69 115 PRO A CA 1
ATOM 848 C C . PRO A 1 115 ? -13.081 19.142 41.400 1.00 57.69 115 PRO A C 1
ATOM 850 O O . PRO A 1 115 ? -13.683 18.680 42.371 1.00 57.69 115 PRO A O 1
ATOM 853 N N . LEU A 1 116 ? -11.759 19.043 41.250 1.00 61.28 116 LEU A N 1
ATOM 854 C CA . LEU A 1 116 ? -10.813 18.568 42.256 1.00 61.28 116 LEU A CA 1
ATOM 855 C C . LEU A 1 116 ? -10.788 19.557 43.432 1.00 61.28 116 LEU A C 1
ATOM 857 O O . LEU A 1 116 ? -9.926 20.429 43.510 1.00 61.28 116 LEU A O 1
ATOM 861 N N . THR A 1 117 ? -11.746 19.434 44.347 1.00 58.84 117 THR A N 1
ATOM 862 C CA . THR A 1 117 ? -11.756 20.199 45.600 1.00 58.84 117 THR A CA 1
ATOM 863 C C . THR A 1 117 ? -11.866 19.240 46.773 1.00 58.84 117 THR A C 1
ATOM 865 O O . THR A 1 117 ? -12.951 18.915 47.243 1.00 58.84 117 THR A O 1
ATOM 868 N N . ALA A 1 118 ? -10.713 18.795 47.260 1.00 62.88 118 ALA A N 1
ATOM 869 C CA . ALA A 1 118 ? -10.558 18.336 48.632 1.00 62.88 118 ALA A CA 1
ATOM 870 C C . ALA A 1 118 ? -9.320 19.047 49.207 1.00 62.88 118 ALA A C 1
ATOM 872 O O . ALA A 1 118 ? -8.264 19.012 48.568 1.00 62.88 118 ALA A O 1
ATOM 873 N N . PRO A 1 119 ? -9.418 19.742 50.354 1.00 58.62 119 PRO A N 1
ATOM 874 C CA . PRO A 1 119 ? -8.271 20.420 50.939 1.00 58.62 119 PRO A CA 1
ATOM 875 C C . PRO A 1 119 ? -7.265 19.403 51.494 1.00 58.62 119 PRO A C 1
ATOM 877 O O . PRO A 1 119 ? -7.608 18.503 52.259 1.00 58.62 119 PRO A O 1
ATOM 880 N N . LEU A 1 120 ? -6.000 19.582 51.113 1.00 64.62 120 LEU A N 1
ATOM 881 C CA . LEU A 1 120 ? -4.844 18.904 51.688 1.00 64.62 120 LEU A CA 1
ATOM 882 C C . LEU A 1 120 ? -4.602 19.465 53.094 1.00 64.62 120 LEU A C 1
ATOM 884 O O . LEU A 1 120 ? -3.845 20.421 53.269 1.00 64.62 120 LEU A O 1
ATOM 888 N N . THR A 1 121 ? -5.273 18.934 54.113 1.00 57.41 121 THR A N 1
ATOM 889 C CA . THR A 1 121 ? -4.907 19.254 55.499 1.00 57.41 121 THR A CA 1
ATOM 890 C C . THR A 1 121 ? -5.246 18.104 56.437 1.00 57.41 121 THR A C 1
ATOM 892 O O . THR A 1 121 ? -6.364 17.978 56.922 1.00 57.41 121 THR A O 1
ATOM 895 N N . ALA A 1 122 ? -4.246 17.279 56.726 1.00 59.16 122 ALA A N 1
ATOM 896 C CA . ALA A 1 122 ? -4.185 16.515 57.965 1.00 59.16 122 ALA A CA 1
ATOM 897 C C . ALA A 1 122 ? -2.872 16.904 58.669 1.00 59.16 122 ALA A C 1
ATOM 899 O O . ALA A 1 122 ? -1.828 16.905 58.010 1.00 59.16 122 ALA A O 1
ATOM 900 N N . PRO A 1 123 ? -2.885 17.284 59.958 1.00 59.97 123 PRO A N 1
ATOM 901 C CA . PRO A 1 123 ? -1.657 17.585 60.681 1.00 59.97 123 PRO A CA 1
ATOM 902 C C . PRO A 1 123 ? -0.877 16.295 60.970 1.00 59.97 123 PRO A C 1
ATOM 904 O O . PRO A 1 123 ? -1.434 15.319 61.475 1.00 59.97 123 PRO A O 1
ATOM 907 N N . LEU A 1 124 ? 0.429 16.304 60.680 1.00 60.72 124 LEU A N 1
ATOM 908 C CA . LEU A 1 124 ? 1.368 15.333 61.239 1.00 60.72 124 LEU A CA 1
ATOM 909 C C . LEU A 1 124 ? 1.499 15.603 62.740 1.00 60.72 124 LEU A C 1
ATOM 911 O O . LEU A 1 124 ? 2.305 16.429 63.162 1.00 60.72 124 LEU A O 1
ATOM 915 N N . THR A 1 125 ? 0.732 14.888 63.550 1.00 59.84 125 THR A N 1
ATOM 916 C CA . THR A 1 125 ? 1.043 14.729 64.973 1.00 59.84 125 THR A CA 1
ATOM 917 C C . THR A 1 125 ? 0.972 13.261 65.336 1.00 59.84 125 THR A C 1
ATOM 919 O O . THR A 1 125 ? -0.107 12.692 65.480 1.00 59.84 125 THR A O 1
ATOM 922 N N . SER A 1 126 ? 2.149 12.661 65.478 1.00 64.56 126 SER A N 1
ATOM 923 C CA . SER A 1 126 ? 2.359 11.376 66.136 1.00 64.56 126 SER A CA 1
ATOM 924 C C . SER A 1 126 ? 2.392 11.604 67.651 1.00 64.56 126 SER A C 1
ATOM 926 O O . SER A 1 126 ? 3.229 12.392 68.097 1.00 64.56 126 SER A O 1
ATOM 928 N N . PRO A 1 127 ? 1.558 10.942 68.469 1.00 61.88 127 PRO A N 1
ATOM 929 C CA . PRO A 1 127 ? 1.828 10.840 69.890 1.00 61.88 127 PRO A CA 1
ATOM 930 C C . PRO A 1 127 ? 2.650 9.586 70.202 1.00 61.88 127 PRO A C 1
ATOM 932 O O . PRO A 1 127 ? 2.481 8.521 69.609 1.00 61.88 127 PRO A O 1
ATOM 935 N N . SER A 1 128 ? 3.554 9.787 71.152 1.00 58.66 128 SER A N 1
ATOM 936 C CA . SER A 1 128 ? 4.414 8.845 71.849 1.00 58.66 128 SER A CA 1
ATOM 937 C C . SER A 1 128 ? 3.785 7.488 72.170 1.00 58.66 128 SER A C 1
ATOM 939 O O . SER A 1 128 ? 2.643 7.405 72.614 1.00 58.66 128 SER A O 1
ATOM 941 N N . SER A 1 129 ? 4.613 6.446 72.124 1.00 60.16 129 SER A N 1
ATOM 942 C CA . SER A 1 129 ? 4.470 5.290 73.008 1.00 60.16 129 SER A CA 1
ATOM 943 C C . SER A 1 129 ? 5.827 4.978 73.638 1.00 60.16 129 SER A C 1
ATOM 945 O O . SER A 1 129 ? 6.690 4.355 73.019 1.00 60.16 129 SER A O 1
ATOM 947 N N . GLU A 1 130 ? 5.995 5.468 74.869 1.00 62.84 130 GLU A N 1
ATOM 948 C CA . GLU A 1 130 ? 6.753 4.791 75.923 1.00 62.84 130 GLU A CA 1
ATOM 949 C C . GLU A 1 130 ? 6.418 3.296 75.930 1.00 62.84 130 GLU A C 1
ATOM 951 O O . GLU A 1 130 ? 5.241 2.940 75.926 1.00 62.84 130 GLU A O 1
ATOM 956 N N . LEU A 1 131 ? 7.437 2.440 76.035 1.00 57.03 131 LEU A N 1
ATOM 957 C CA . LEU A 1 131 ? 7.361 1.236 76.864 1.00 57.03 131 LEU A CA 1
ATOM 958 C C . LEU A 1 131 ? 8.783 0.717 77.165 1.00 57.03 131 LEU A C 1
ATOM 960 O O . LEU A 1 131 ? 9.384 -0.001 76.371 1.00 57.03 131 LEU A O 1
ATOM 964 N N . SER A 1 132 ? 9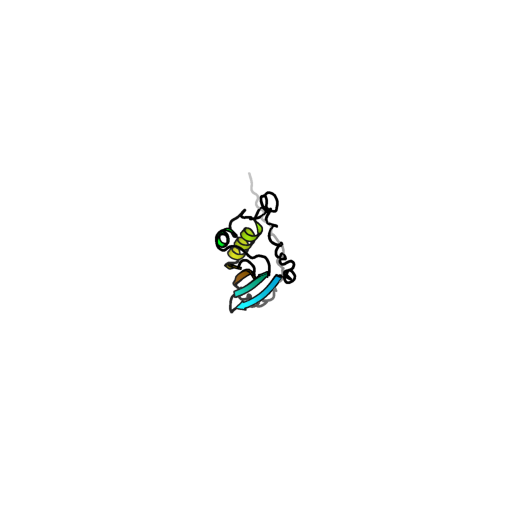.312 1.092 78.333 1.00 54.25 132 SER A N 1
ATOM 965 C CA . SER A 1 132 ? 10.181 0.207 79.136 1.00 54.25 132 SER A C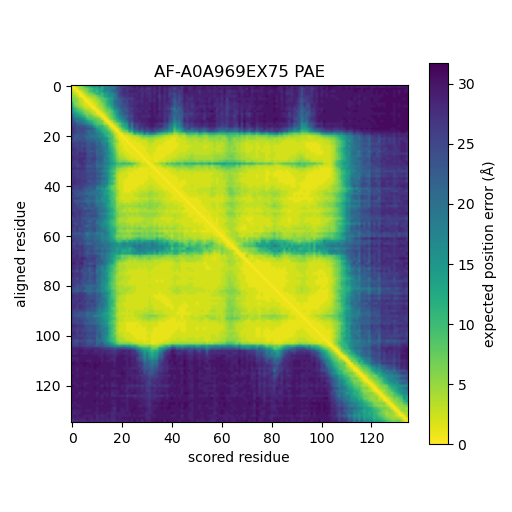A 1
ATOM 966 C C . SER A 1 132 ? 9.336 -0.981 79.623 1.00 54.25 132 SER A C 1
ATOM 968 O O . SER A 1 132 ? 8.149 -0.775 79.890 1.00 54.25 132 SER A O 1
ATOM 970 N N . PRO A 1 133 ? 9.866 -2.215 79.736 1.00 66.50 133 PRO A N 1
ATOM 971 C CA . PRO A 1 133 ? 10.685 -2.651 80.889 1.00 66.50 133 PRO A CA 1
ATOM 972 C C . PRO A 1 133 ? 11.860 -3.560 80.433 1.00 66.50 133 PRO A C 1
ATOM 974 O O . PRO A 1 133 ? 11.910 -3.958 79.279 1.00 66.50 133 PRO A O 1
ATOM 977 N N . GLY A 1 134 ? 12.888 -3.926 81.196 1.00 63.62 134 GLY A N 1
ATOM 978 C CA . GLY A 1 134 ? 13.065 -4.127 82.631 1.00 63.62 134 GLY A CA 1
ATOM 979 C C . GLY A 1 134 ? 13.750 -5.496 82.819 1.00 63.62 134 GLY A C 1
ATOM 980 O O . GLY A 1 134 ? 13.356 -6.446 82.148 1.00 63.62 134 GLY A O 1
ATOM 981 N N . ALA A 1 135 ? 14.707 -5.553 83.756 1.00 53.41 135 ALA A N 1
ATOM 982 C CA . ALA A 1 135 ? 15.526 -6.703 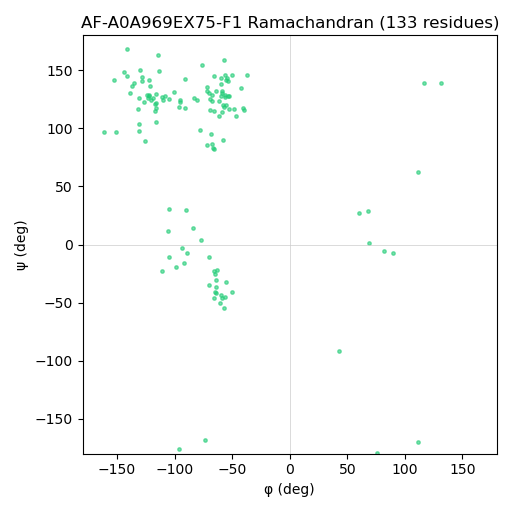84.191 1.00 53.41 135 ALA A CA 1
ATOM 983 C C . ALA A 1 135 ? 16.732 -7.090 83.314 1.00 53.41 135 ALA A C 1
ATOM 985 O O . ALA A 1 135 ? 16.554 -7.446 82.131 1.00 53.41 135 ALA A O 1
#

Solvent-accessible surface area (backbone atoms only — not comparable to full-atom values): 8828 Å² total; per-residue (Å²): 138,82,84,80,77,75,76,77,80,79,72,81,74,87,79,76,83,83,70,74,77,90,48,78,48,79,48,77,47,81,52,100,58,31,39,38,39,38,43,34,37,64,47,62,40,46,58,78,90,51,60,85,46,55,56,37,72,56,42,63,93,61,62,94,89,70,64,72,24,44,66,54,23,50,52,48,51,54,38,45,73,59,69,26,48,78,46,78,51,54,39,69,75,64,6,36,36,38,41,36,39,34,62,49,76,77,73,77,72,75,74,77,83,74,79,92,79,75,84,94,77,77,84,93,73,85,80,86,77,90,78,86,85,83,137

Foldseek 3Di:
DDDDDDPPPPDPPPPDDPQDPWDWDWDWDDDPFKIKIKIWIQDQWDDPVCQVVLLPFQDDPDPPPPDRSHPNVVVQVVLVVQVKHWDKDIDGNRTIMIMIIGGHPPPDPPDPCPDPDDDPDDDPDDDDDDDDDDD

Secondary structure (DSSP, 8-state):
----PPPPPPP-------PPPP-EEEEEEEETTEEEEEEEE-SS---TTTGGGTTSTT--SSPTTS--S-HHHHHHHHHHHTT-EEEEEEETTTEEEEEEEEEPPPP----------------------------

Mean predicted aligned error: 15.39 Å